Protein 3IWY (pdb70)

Secondary structure (DSSP, 8-state):
--B---HHHHHHHHHTT--SS-B-HHHHHHHHHHHHHHHT-B-SSSTTEEE-TTSHHHHHHS-SEEETT-HHHHHHHHHTT-/--B-B-HHHHHHHHHTT---S-B-HHHHHHHHHHHHHHHT-EETTEEEEEE-TTSHHHHHHT-SEEETT-HHHHHHHHHTTB-

InterPro domains:
  IPR001841 Zinc finger, RING-type [PS50089] (438-479)
  IPR001876 Zinc finger, RanBP2-type [PF00641] (300-327)
  IPR001876 Zinc finger, RanBP2-type [PS01358] (303-322)
  IPR001876 Zinc finger, RanBP2-type [PS50199] (299-328)
  IPR003121 SWIB/MDM2 domain [PF02201] (34-95)
  IPR003121 SWIB/MDM2 domain [PS51925] (26-109)
  IPR013083 Zinc finger, RING/FYVE/PHD-type [G3DSA:3.30.40.10] (427-491)
  IPR016495 p53 negative regulator Mdm2/Mdm4 [PIRSF006748] (1-491)
  IPR028340 E3 ubiquitin-protein ligase Mdm2 [PIRSF500700] (4-491)
  IPR036443 Zinc finger, RanBP2-type superfamily [SSF90209] (290-334)
  IPR036885 SWIB/MDM2 domain superfamily [G3DSA:1.10.245.10] (1-114)
  IPR036885 SWIB/MDM2 domain superfamily [SSF47592] (18-120)
  IPR036885 SWIB/MDM2 domain superfamily [SSF47592] (189-283)
  IPR044080 MDM2, modified RING finger, HC subclass [cd16783] (435-491)

GO terms:
  GO:0005515 protein binding (F, IPI)
  GO:0061630 ubiquitin protein ligase activity (F, IDA)
  GO:0043161 proteasome-mediated ubiquitin-dependent protein catabolic process (P, IDA)
  GO:1901797 negative regulation of signal transduction by p53 class mediator (P, IDA)
  GO:0061630 ubiquitin protein ligase activity (F, TAS)
  GO:0043161 proteasome-mediated ubiquitin-dependent protein catabolic process (P, TAS)
  GO:1901797 negative regulation of signal transduction by p53 class mediator (P, TAS)
  GO:0000209 protein polyubiquitination (P, TAS)
  GO:0006511 ubiquitin-dependent protein catabolic process (P, IGI)
  GO:0051865 protein autoubiquitination (P, IMP)
  GO:0006511 ubiquitin-dependent protein catabolic process (P, IMP)
  GO:0008097 5S rRNA binding (F, IDA)
  GO:0005634 nucleus (C, IDA)
  GO:0005730 nucleolus (C, IDA)
  GO:0005737 cytoplasm (C, IDA)
  GO:0016874 ligase activity (F, IDA)
  GO:0043021 ribonucleoprotein complex binding (F, IDA)
  GO:0016567 protein ubiquitination (P, IDA)
  GO:0006511 ubiquitin-dependent protein catabolic process (P, IDA)
  GO:0006915 apoptotic process (P, IDA)

Radius of gyration: 17.36 Å; Cα contacts (8 Å, |Δi|>4): 204; chains: 2; bounding box: 32×32×47 Å

Nearest PDB structures (foldseek):
  3iwy-assembly1_A  TM=1.012E+00  e=2.277E-16  unclassified
  3tpx-assembly1_A  TM=1.001E+00  e=6.131E-15  Homo sapiens
  6t2e-assembly1_A  TM=1.001E+00  e=7.013E-15  Homo sapiens
  5afg-assembly1_A  TM=9.933E-01  e=8.022E-15  Homo sapiens
  4oq3-assembly4_D  TM=9.834E-01  e=6.131E-15  Homo sapiens

CATH classification: 1.10.245.10

Organism: Homo sapiens (NCBI:txid9606)

Structure (mmCIF, N/CA/C/O backbone):
data_3IWY
#
_entry.id   3IWY
#
_cell.length_a   33.569
_cell.length_b   46.503
_cell.length_c   49.353
_cell.angle_alpha   90.00
_cell.angle_beta   92.35
_cell.angle_gamma   90.00
#
_symmetry.space_group_name_H-M   'P 1 21 1'
#
loop_
_entity.id
_entity.type
_entity.pdbx_description
1 polymer 'D-peptide inhibitor'
2 polymer 'E3 ubiquitin-protein ligase Mdm2'
3 water water
#
loop_
_atom_site.group_PDB
_atom_site.id
_atom_site.type_symbol
_atom_site.label_atom_id
_atom_site.label_alt_id
_atom_site.label_comp_id
_atom_site.label_asym_id
_atom_site.label_entity_id
_atom_site.label_seq_id
_atom_site.pdbx_PDB_ins_code
_atom_site.Cartn_x
_atom_site.Cartn_y
_atom_site.Cartn_z
_atom_site.occupancy
_atom_site.B_iso_or_equiv
_atom_site.auth_seq_id
_atom_site.auth_comp_id
_atom_site.auth_asym_id
_atom_site.auth_atom_id
_atom_site.pdbx_PDB_model_num
ATOM 219 N N . THR C 2 2 ? 4.433 0.474 9.001 1.00 26.51 26 THR A N 1
ATOM 220 C CA . THR C 2 2 ? 3.466 -0.631 9.284 1.00 26.32 26 THR A CA 1
ATOM 221 C C . THR C 2 2 ? 3.094 -0.748 10.790 1.00 25.87 26 THR A C 1
ATOM 222 O O . THR C 2 2 ? 3.915 -1.060 11.650 1.00 26.02 26 THR A O 1
ATOM 226 N N . LEU C 2 3 ? 1.823 -0.518 11.078 1.00 24.30 27 LEU A N 1
ATOM 227 C CA . LEU C 2 3 ? 1.334 -0.600 12.438 1.00 23.18 27 LEU A CA 1
ATOM 228 C C . LEU C 2 3 ? 0.670 -1.939 12.682 1.00 22.34 27 LEU A C 1
ATOM 229 O O . LEU C 2 3 ? 0.006 -2.479 11.807 1.00 22.20 27 LEU A O 1
ATOM 234 N N . VAL C 2 4 ? 0.900 -2.480 13.875 1.00 21.69 28 VAL A N 1
ATOM 235 C CA . VAL C 2 4 ? 0.407 -3.796 14.283 1.00 20.26 28 VAL A CA 1
ATOM 236 C C . VAL C 2 4 ? -0.275 -3.550 15.583 1.00 20.29 28 VAL A C 1
ATOM 237 O O . VAL C 2 4 ? 0.055 -2.619 16.292 1.00 20.88 28 VAL A O 1
ATOM 241 N N . ARG C 2 5 ? -1.173 -4.449 15.924 1.00 20.25 29 ARG A N 1
ATOM 242 C CA . ARG C 2 5 ? -1.984 -4.270 17.075 1.00 20.18 29 ARG A CA 1
ATOM 243 C C . ARG C 2 5 ? -1.836 -5.450 18.024 1.00 19.65 29 ARG A C 1
ATOM 244 O O . ARG C 2 5 ? -2.329 -6.546 17.743 1.00 19.57 29 ARG A O 1
ATOM 252 N N . PRO C 2 6 ? -1.184 -5.211 19.173 1.00 18.53 30 PRO A N 1
ATOM 253 C CA . PRO C 2 6 ? -0.939 -6.351 20.065 1.00 18.67 30 PRO A CA 1
ATOM 254 C C . PRO C 2 6 ? -2.231 -6.881 20.644 1.00 17.25 30 PRO A C 1
ATOM 255 O O . PRO C 2 6 ? -3.134 -6.103 20.856 1.00 18.54 30 PRO A O 1
ATOM 259 N N . LYS C 2 7 ? -2.272 -8.186 20.886 1.00 16.86 31 LYS A N 1
ATOM 260 C CA . LYS C 2 7 ? -3.312 -8.885 21.635 1.00 17.65 31 LYS A CA 1
ATOM 261 C C . LYS C 2 7 ? -3.218 -8.462 23.115 1.00 17.83 31 LYS A C 1
ATOM 262 O O . LYS C 2 7 ? -2.259 -7.829 23.493 1.00 16.31 31 LYS A O 1
ATOM 268 N N . PRO C 2 8 ? -4.270 -8.708 23.930 1.00 19.40 32 PRO A N 1
ATOM 269 C CA . PRO C 2 8 ? -4.229 -8.177 25.306 1.00 19.70 32 PRO A CA 1
ATOM 270 C C . PRO C 2 8 ? -2.966 -8.411 26.085 1.00 19.73 32 PRO A C 1
ATOM 271 O O . PRO C 2 8 ? -2.425 -7.462 26.640 1.00 19.65 32 PRO A O 1
ATOM 275 N N . LEU C 2 9 ? -2.533 -9.665 26.140 1.00 20.82 33 LEU A N 1
ATOM 276 C CA . LEU C 2 9 ? -1.368 -10.074 26.932 1.00 20.63 33 LEU A CA 1
ATOM 277 C C . LEU C 2 9 ? -0.103 -9.313 26.565 1.00 20.27 33 LEU A C 1
ATOM 278 O O . LEU C 2 9 ? 0.605 -8.825 27.449 1.00 19.93 33 LEU A O 1
ATOM 283 N N . LEU C 2 10 ? 0.179 -9.210 25.267 1.00 20.20 34 LEU A N 1
ATOM 284 C CA . LEU C 2 10 ? 1.364 -8.472 24.828 1.00 19.02 34 LEU A CA 1
ATOM 285 C C . LEU C 2 10 ? 1.186 -7.000 25.145 1.00 19.52 34 LEU A C 1
ATOM 286 O O . LEU C 2 10 ? 2.157 -6.321 25.527 1.00 17.65 34 LEU A O 1
ATOM 291 N N . LEU C 2 11 ? -0.055 -6.507 24.997 1.00 18.99 35 LEU A N 1
ATOM 292 C CA . LEU C 2 11 ? -0.318 -5.117 25.249 1.00 18.51 35 LEU A CA 1
ATOM 293 C C . LEU C 2 11 ? -0.018 -4.808 26.694 1.00 18.79 35 LEU A C 1
ATOM 294 O O . LEU C 2 11 ? 0.608 -3.783 26.966 1.00 18.85 35 LEU A O 1
ATOM 299 N N . LYS C 2 12 ? -0.466 -5.668 27.616 1.00 19.39 36 LYS A N 1
ATOM 300 C CA . LYS C 2 12 ? -0.188 -5.467 29.046 1.00 18.73 36 LYS A CA 1
ATOM 301 C C . LYS C 2 12 ? 1.319 -5.355 29.277 1.00 18.96 36 LYS A C 1
ATOM 302 O O . LYS C 2 12 ? 1.808 -4.474 29.996 1.00 19.31 36 LYS A O 1
ATOM 308 N N . LEU C 2 13 ? 2.053 -6.281 28.694 1.00 16.14 37 LEU A N 1
ATOM 309 C CA . LEU C 2 13 ? 3.515 -6.250 28.837 1.00 17.18 37 LEU A CA 1
ATOM 310 C C . LEU C 2 13 ? 4.116 -4.887 28.404 1.00 17.07 37 LEU A C 1
ATOM 311 O O . LEU C 2 13 ? 4.884 -4.254 29.145 1.00 16.84 37 LEU A O 1
ATOM 316 N N . LEU C 2 14 ? 3.777 -4.450 27.194 1.00 17.52 38 LEU A N 1
ATOM 317 C CA . LEU C 2 14 ? 4.345 -3.261 26.615 1.00 17.45 38 LEU A CA 1
ATOM 318 C C . LEU C 2 14 ? 4.065 -2.032 27.443 1.00 19.20 38 LEU A C 1
ATOM 319 O O . LEU C 2 14 ? 4.962 -1.212 27.660 1.00 19.25 38 LEU A O 1
ATOM 324 N N . LYS C 2 15 ? 2.815 -1.897 27.902 1.00 20.73 39 LYS A N 1
ATOM 325 C CA . LYS C 2 15 ? 2.415 -0.779 28.727 1.00 22.75 39 LYS A CA 1
ATOM 326 C C . LYS C 2 15 ? 3.118 -0.767 30.093 1.00 24.20 39 LYS A C 1
ATOM 327 O O . LYS C 2 15 ? 3.437 0.303 30.610 1.00 25.13 39 LYS A O 1
ATOM 333 N N . SER C 2 16 ? 3.355 -1.952 30.664 1.00 24.05 40 SER A N 1
ATOM 334 C CA . SER C 2 16 ? 3.988 -2.056 31.975 1.00 23.87 40 SER A CA 1
ATOM 335 C C . SER C 2 16 ? 5.414 -1.454 31.909 1.00 23.72 40 SER A C 1
ATOM 336 O O . SER C 2 16 ? 5.997 -1.121 32.943 1.00 22.28 40 SER A O 1
ATOM 339 N N . VAL C 2 17 ? 5.925 -1.291 30.685 1.00 23.37 41 VAL A N 1
ATOM 340 C CA . VAL C 2 17 ? 7.155 -0.532 30.414 1.00 25.21 41 VAL A CA 1
ATOM 341 C C . VAL C 2 17 ? 7.009 0.840 29.644 1.00 26.43 41 VAL A C 1
ATOM 342 O O . VAL C 2 17 ? 7.943 1.301 28.968 1.00 25.88 41 VAL A O 1
ATOM 346 N N . GLY C 2 18 ? 5.861 1.505 29.736 1.00 27.96 42 GLY A N 1
ATOM 347 C CA . GLY C 2 18 ? 5.827 2.887 29.248 1.00 29.68 42 GLY A CA 1
ATOM 348 C C . GLY C 2 18 ? 5.091 3.196 27.952 1.00 31.51 42 GLY A C 1
ATOM 349 O O . GLY C 2 18 ? 4.713 4.367 27.736 1.00 32.19 42 GLY A O 1
ATOM 350 N N . ALA C 2 19 ? 4.886 2.198 27.087 1.00 31.52 43 ALA A N 1
ATOM 351 C CA . ALA C 2 19 ? 4.056 2.378 25.874 1.00 32.13 43 ALA A CA 1
ATOM 352 C C . ALA C 2 19 ? 2.630 2.848 26.233 1.00 32.59 43 ALA A C 1
ATOM 353 O O . ALA C 2 19 ? 2.087 2.435 27.242 1.00 32.41 43 A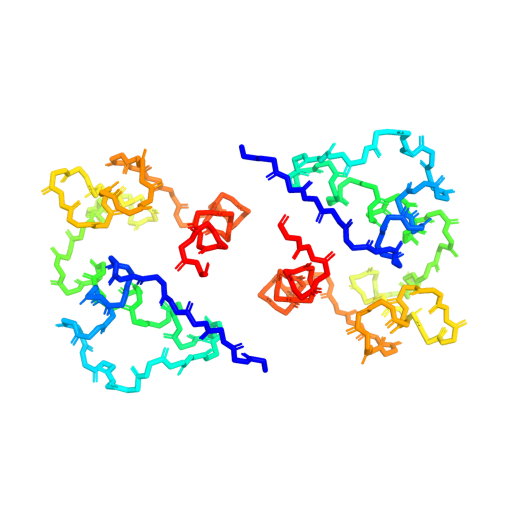LA A O 1
ATOM 355 N N . GLN C 2 20 ? 2.010 3.698 25.424 1.00 34.22 44 GLN A N 1
ATOM 356 C CA . GLN C 2 20 ? 0.615 4.078 25.769 1.00 35.78 44 GLN A CA 1
ATOM 357 C C . GLN C 2 20 ? -0.492 3.824 24.734 1.00 35.33 44 GLN A C 1
ATOM 358 O O . GLN C 2 20 ? -1.618 3.419 25.122 1.00 36.00 44 GLN A O 1
ATOM 364 N N . LYS C 2 21 ? -0.186 4.049 23.453 1.00 33.97 45 LYS A N 1
ATOM 365 C CA . LYS C 2 21 ? -1.086 3.653 22.344 1.00 33.19 45 LYS A CA 1
ATOM 366 C C . LYS C 2 21 ? -1.557 2.184 22.376 1.00 31.94 45 LYS A C 1
ATOM 367 O O . LYS C 2 21 ? -1.138 1.382 23.211 1.00 32.12 45 LYS A O 1
ATOM 373 N N . ASP C 2 22 ? -2.438 1.838 21.446 1.00 30.97 46 ASP A N 1
ATOM 374 C CA . ASP C 2 22 ? -2.822 0.453 21.238 1.00 28.84 46 ASP A CA 1
ATOM 375 C C . ASP C 2 22 ? -2.236 -0.149 19.943 1.00 27.23 46 ASP A C 1
ATOM 376 O O . ASP C 2 22 ? -2.403 -1.341 19.708 1.00 27.50 46 ASP A O 1
ATOM 381 N N . THR C 2 23 ? -1.574 0.655 19.100 1.00 24.56 47 THR A N 1
ATOM 382 C CA . THR C 2 23 ? -0.875 0.140 17.906 1.00 23.37 47 THR A CA 1
ATOM 383 C C . THR C 2 23 ? 0.602 0.591 17.824 1.00 21.53 47 THR A C 1
ATOM 384 O O . THR C 2 23 ? 0.917 1.694 18.244 1.00 20.67 47 THR A O 1
ATOM 388 N N . TYR C 2 24 ? 1.479 -0.250 17.266 1.00 20.64 48 TYR A N 1
ATOM 389 C CA . TYR C 2 24 ? 2.909 0.020 17.236 1.00 18.84 48 TYR A CA 1
ATOM 390 C C . TYR C 2 24 ? 3.574 -0.403 15.933 1.00 18.40 48 TYR A C 1
ATOM 391 O O . TYR C 2 24 ? 3.041 -1.178 15.159 1.00 17.70 48 TYR A O 1
ATOM 400 N N . THR C 2 25 ? 4.754 0.136 15.693 1.00 17.37 49 THR A N 1
ATOM 401 C CA . THR C 2 25 ? 5.620 -0.420 14.677 1.00 17.34 49 THR A CA 1
ATOM 402 C C . THR C 2 25 ? 6.336 -1.647 15.279 1.00 17.36 49 THR A C 1
ATOM 403 O O . THR C 2 25 ? 6.412 -1.817 16.509 1.00 15.48 49 THR A O 1
ATOM 407 N N . MET C 2 26 ? 6.875 -2.500 14.423 1.00 18.56 50 MET A N 1
ATOM 408 C CA . MET C 2 26 ? 7.625 -3.645 14.920 1.00 19.92 50 MET A CA 1
ATOM 409 C C . MET C 2 26 ? 8.865 -3.225 15.711 1.00 17.89 50 MET A C 1
ATOM 410 O O . MET C 2 26 ? 9.307 -3.926 16.655 1.00 16.11 50 MET A O 1
ATOM 415 N N . LYS C 2 27 ? 9.404 -2.056 15.359 1.00 17.23 51 LYS A N 1
ATOM 416 C CA . LYS C 2 27 ? 10.617 -1.566 16.014 1.00 16.00 51 LYS A CA 1
ATOM 417 C C . LYS C 2 27 ? 10.218 -1.221 17.459 1.00 16.45 51 LYS A C 1
ATOM 418 O O . LYS C 2 27 ? 10.992 -1.403 18.403 1.00 15.83 51 LYS A O 1
ATOM 424 N N . GLU C 2 28 ? 8.975 -0.776 17.629 1.00 15.02 52 GLU A N 1
ATOM 425 C CA . GLU C 2 28 ? 8.526 -0.227 18.920 1.00 14.42 52 GLU A CA 1
ATOM 426 C C . GLU C 2 28 ? 8.224 -1.365 19.829 1.00 15.20 52 GLU A C 1
ATOM 427 O O . GLU C 2 28 ? 8.601 -1.325 21.008 1.00 15.47 52 GLU A O 1
ATOM 433 N N . VAL C 2 29 ? 7.576 -2.414 19.274 1.00 15.57 53 VAL A N 1
ATOM 434 C CA . VAL C 2 29 ? 7.314 -3.660 20.003 1.00 15.66 53 VAL A CA 1
ATOM 435 C C . VAL C 2 29 ? 8.655 -4.211 20.500 1.00 15.69 53 VAL A C 1
ATOM 436 O O . VAL C 2 29 ? 8.818 -4.523 21.706 1.00 15.55 53 VAL A O 1
ATOM 440 N N . LEU C 2 30 ? 9.631 -4.306 19.604 1.00 15.09 54 LEU A N 1
ATOM 441 C CA . LEU C 2 30 ? 10.920 -4.885 20.029 1.00 15.77 54 LEU A CA 1
ATOM 442 C C . LEU C 2 30 ? 11.621 -4.112 21.131 1.00 15.28 54 LEU A C 1
ATOM 443 O O . LEU C 2 30 ? 12.180 -4.722 22.063 1.00 16.87 54 LEU A O 1
ATOM 448 N N . PHE C 2 31 ? 11.631 -2.781 21.010 1.00 15.53 55 PHE A N 1
ATOM 449 C CA . PHE C 2 31 ? 12.188 -1.907 22.026 1.00 14.68 55 PHE A CA 1
ATOM 450 C C . PHE C 2 31 ? 11.554 -2.120 23.405 1.00 15.15 55 PHE A C 1
ATOM 451 O O . PHE C 2 31 ? 12.245 -2.303 24.406 1.00 13.46 55 PHE A O 1
ATOM 459 N N . TYR C 2 32 ? 10.231 -2.072 23.455 1.00 15.06 56 TYR A N 1
ATOM 460 C CA . TYR C 2 32 ? 9.585 -2.282 24.718 1.00 16.21 56 TYR A CA 1
ATOM 461 C C . TYR C 2 32 ? 9.806 -3.686 25.241 1.00 16.20 56 TYR A C 1
ATOM 462 O O . TYR C 2 32 ? 10.139 -3.872 26.398 1.00 17.46 56 TYR A O 1
ATOM 471 N N . LEU C 2 33 ? 9.625 -4.686 24.399 1.00 16.93 57 LEU A N 1
ATOM 472 C CA . LEU C 2 33 ? 9.967 -6.059 24.802 1.00 17.01 57 LEU A CA 1
ATOM 473 C C . LEU C 2 33 ? 11.406 -6.175 25.369 1.00 16.20 57 LEU A C 1
ATOM 474 O O . LEU C 2 33 ? 11.667 -6.842 26.385 1.00 15.77 57 LEU A O 1
ATOM 479 N N . GLY C 2 34 ? 12.336 -5.486 24.764 1.00 15.74 58 GLY A N 1
ATOM 480 C CA . GLY C 2 34 ? 13.749 -5.586 25.214 1.00 14.66 58 GLY A CA 1
ATOM 481 C C . GLY C 2 34 ? 13.939 -4.867 26.540 1.00 15.54 58 GLY A C 1
ATOM 482 O O . GLY C 2 34 ? 14.656 -5.339 27.425 1.00 16.17 58 GLY A O 1
ATOM 483 N N . GLN C 2 35 ? 13.204 -3.774 26.704 1.00 16.26 59 GLN A N 1
ATOM 484 C CA . GLN C 2 35 ? 13.179 -3.017 27.964 1.00 16.44 59 GLN A CA 1
ATOM 485 C C . GLN C 2 35 ? 12.589 -3.800 29.134 1.00 15.72 59 GLN A C 1
ATOM 486 O O . GLN C 2 35 ? 13.080 -3.725 30.279 1.00 14.72 59 GLN A O 1
ATOM 492 N N . TYR C 2 36 ? 11.499 -4.509 28.854 1.00 16.72 60 TYR A N 1
ATOM 493 C CA . TYR C 2 36 ? 10.875 -5.414 29.823 1.00 16.41 60 TYR A CA 1
ATOM 494 C C . TYR C 2 36 ? 11.820 -6.469 30.314 1.00 16.70 60 TYR A C 1
ATOM 495 O O . TYR C 2 36 ? 11.928 -6.699 31.534 1.00 17.72 60 TYR A O 1
ATOM 504 N N . ILE C 2 37 ? 12.448 -7.167 29.366 1.00 16.48 61 ILE A N 1
ATOM 505 C CA . ILE C 2 37 ? 13.540 -8.122 29.644 1.00 16.84 61 ILE A CA 1
ATOM 506 C C . ILE C 2 37 ? 14.720 -7.529 30.443 1.00 17.37 61 ILE A C 1
ATOM 507 O O . ILE C 2 37 ? 15.207 -8.158 31.389 1.00 15.87 61 ILE A O 1
ATOM 512 N N . MET C 2 38 ? 15.177 -6.337 30.046 1.00 18.40 62 MET A N 1
ATOM 513 C CA . MET C 2 38 ? 16.304 -5.683 30.719 1.00 20.52 62 MET A CA 1
ATOM 514 C C . MET C 2 38 ? 15.932 -5.217 32.138 1.00 19.66 62 MET A C 1
ATOM 515 O O . MET C 2 38 ? 16.668 -5.468 33.062 1.00 18.70 62 MET A O 1
ATOM 520 N N . THR C 2 39 ? 14.758 -4.620 32.297 1.00 18.80 63 THR A N 1
ATOM 521 C CA . THR C 2 39 ? 14.404 -4.032 33.558 1.00 19.07 63 THR A CA 1
ATOM 522 C C . THR C 2 39 ? 14.197 -5.113 34.574 1.00 18.95 63 THR A C 1
ATOM 523 O O . THR C 2 39 ? 14.713 -5.022 35.665 1.00 18.53 63 THR A O 1
ATOM 527 N N . LYS C 2 40 ? 13.466 -6.161 34.194 1.00 19.38 64 LYS A N 1
ATOM 528 C CA . LYS C 2 40 ? 13.243 -7.304 35.086 1.00 18.58 64 LYS A CA 1
ATOM 529 C C . LYS C 2 40 ? 14.467 -8.248 35.149 1.00 19.03 64 LYS A C 1
ATOM 530 O O . LYS C 2 40 ? 14.579 -9.095 36.046 1.00 17.49 64 LYS A O 1
ATOM 536 N N . ARG C 2 41 ? 15.382 -8.100 34.193 1.00 18.70 65 ARG A N 1
ATOM 537 C CA . ARG C 2 41 ? 16.660 -8.859 34.220 1.00 20.62 65 ARG A CA 1
ATOM 538 C C . ARG C 2 41 ? 16.396 -10.351 34.055 1.00 20.90 65 ARG A C 1
ATOM 539 O O . ARG C 2 41 ? 16.799 -11.176 34.879 1.00 21.58 65 ARG A O 1
ATOM 547 N N . LEU C 2 42 ? 15.669 -10.692 32.990 1.00 20.53 66 LEU A N 1
ATOM 548 C CA . LEU C 2 42 ? 15.205 -12.058 32.785 1.00 20.16 66 LEU A CA 1
ATOM 549 C C . LEU C 2 42 ? 16.290 -12.868 32.104 1.00 19.76 66 LEU A C 1
ATOM 550 O O . LEU C 2 42 ? 16.210 -14.101 32.010 1.00 20.11 66 LEU A O 1
ATOM 555 N N . TYR C 2 43 ? 17.322 -12.171 31.639 1.00 19.38 67 TYR A N 1
ATOM 556 C CA . TYR C 2 43 ? 18.390 -12.831 30.915 1.00 19.15 67 TYR A CA 1
ATOM 557 C C . TYR C 2 43 ? 19.340 -13.514 31.882 1.00 19.55 67 TYR A C 1
ATOM 558 O O . TYR C 2 43 ? 19.389 -13.186 33.082 1.00 18.96 67 TYR A O 1
ATOM 567 N N . ASP C 2 44 ? 20.105 -14.454 31.360 1.00 18.51 68 ASP A N 1
ATOM 568 C CA . ASP C 2 44 ? 21.112 -15.131 32.120 1.00 19.01 68 ASP A CA 1
ATOM 569 C C . ASP C 2 44 ? 22.302 -14.192 32.197 1.00 18.90 68 ASP A C 1
ATOM 570 O O . ASP C 2 44 ? 22.874 -13.820 31.183 1.00 17.79 68 ASP A O 1
ATOM 575 N N . GLU C 2 45 ? 22.673 -13.833 33.420 1.00 19.57 69 GLU A N 1
ATOM 576 C CA . GLU C 2 45 ? 23.875 -13.042 33.681 1.00 21.10 69 GLU A CA 1
ATOM 577 C C . GLU C 2 45 ? 25.134 -13.529 32.965 1.00 20.67 69 GLU A C 1
ATOM 578 O O . GLU C 2 45 ? 25.943 -12.717 32.523 1.00 21.50 69 GLU A O 1
ATOM 584 N N . LYS C 2 46 ? 25.295 -14.847 32.870 1.00 21.06 70 LYS A N 1
ATOM 585 C CA . LYS C 2 46 ? 26.518 -15.454 32.326 1.00 21.21 70 LYS A CA 1
ATOM 586 C C . LYS C 2 46 ? 26.401 -15.781 30.823 1.00 21.08 70 LYS A C 1
ATOM 587 O O . LYS C 2 46 ? 27.407 -15.987 30.162 1.00 20.15 70 LYS A O 1
ATOM 593 N N . GLN C 2 47 ? 25.165 -15.845 30.306 1.00 20.66 71 GLN A N 1
ATOM 594 C CA . GLN C 2 47 ? 24.913 -16.088 28.876 1.00 20.02 71 GLN A CA 1
ATOM 595 C C . GLN C 2 47 ? 23.731 -15.177 28.520 1.00 19.97 71 GLN A C 1
ATOM 596 O O . GLN C 2 47 ? 22.529 -15.570 28.548 1.00 19.17 71 GLN A O 1
ATOM 602 N N . GLN C 2 48 ? 24.094 -13.934 28.245 1.00 18.70 72 GLN A N 1
ATOM 603 C CA . GLN C 2 48 ? 23.137 -12.860 28.248 1.00 19.42 72 GLN A CA 1
ATOM 604 C C . GLN C 2 48 ? 22.149 -12.880 27.097 1.00 18.77 72 GLN A C 1
ATOM 605 O O . GLN C 2 48 ? 21.107 -12.234 27.186 1.00 19.07 72 GLN A O 1
ATOM 611 N N . HIS C 2 49 ? 22.445 -13.623 26.039 1.00 19.67 73 HIS A N 1
ATOM 612 C CA . HIS C 2 49 ? 21.479 -13.766 24.965 1.00 20.75 73 HIS A CA 1
ATOM 613 C C . HIS C 2 49 ? 20.354 -14.743 25.344 1.00 20.48 73 HIS A C 1
ATOM 614 O O . HIS C 2 49 ? 19.332 -14.833 24.651 1.00 21.68 73 HIS A O 1
ATOM 621 N N . ILE C 2 50 ? 20.523 -15.483 26.444 1.00 18.79 74 ILE A N 1
ATOM 622 C CA . ILE C 2 50 ? 19.471 -16.389 26.896 1.00 17.42 74 ILE A CA 1
ATOM 623 C C . ILE C 2 50 ? 18.573 -15.625 27.839 1.00 17.84 74 ILE A C 1
ATOM 624 O O . ILE C 2 50 ? 19.097 -14.972 28.743 1.00 16.01 74 ILE A O 1
ATOM 629 N N . VAL C 2 51 ? 17.256 -15.764 27.627 1.00 16.83 75 VAL A N 1
ATOM 630 C CA . VAL C 2 51 ? 16.214 -15.172 28.474 1.00 18.78 75 VAL A CA 1
ATOM 631 C C . VAL C 2 51 ? 15.525 -16.332 29.191 1.00 17.52 75 VAL A C 1
ATOM 632 O O . VAL C 2 51 ? 15.199 -17.331 28.547 1.00 16.39 75 VAL A O 1
ATOM 636 N N . TYR C 2 52 ? 15.374 -16.217 30.511 1.00 17.29 76 TYR A N 1
ATOM 637 C CA . TYR C 2 52 ? 14.600 -17.177 31.290 1.00 17.51 76 TYR A CA 1
ATOM 638 C C . TYR C 2 52 ? 13.330 -16.490 31.737 1.00 17.85 76 TYR A C 1
ATOM 639 O O . TYR C 2 52 ? 13.335 -15.713 32.688 1.00 17.30 76 TYR A O 1
ATOM 648 N N . CYS C 2 53 ? 12.253 -16.765 31.030 1.00 17.75 77 CYS A N 1
ATOM 649 C CA . CYS C 2 53 ? 10.971 -16.078 31.210 1.00 17.44 77 CYS A CA 1
ATOM 650 C C . CYS C 2 53 ? 9.916 -16.999 31.766 1.00 17.59 77 CYS A C 1
ATOM 651 O O . CYS C 2 53 ? 8.739 -16.732 31.637 1.00 18.28 77 CYS A O 1
ATOM 654 N N . SER C 2 54 ? 10.360 -18.072 32.418 1.00 19.08 78 SER A N 1
ATOM 655 C CA . SER C 2 54 ? 9.499 -18.935 33.243 1.00 18.87 78 SER A CA 1
ATOM 656 C C . SER C 2 54 ? 8.718 -18.158 34.312 1.00 19.12 78 SER A C 1
ATOM 657 O O . SER C 2 54 ? 9.239 -17.238 34.924 1.00 17.70 78 SER A O 1
ATOM 660 N N . ASN C 2 55 ? 7.459 -18.548 34.503 1.00 17.99 79 ASN A N 1
ATOM 661 C CA . ASN C 2 55 ? 6.675 -18.058 35.631 1.00 19.51 79 ASN A CA 1
ATOM 662 C C . ASN C 2 55 ? 6.506 -16.510 35.575 1.00 18.66 79 ASN A C 1
ATOM 663 O O . ASN C 2 55 ? 6.642 -15.785 36.541 1.00 19.05 79 ASN A O 1
ATOM 668 N N . ASP C 2 56 ? 6.164 -16.029 34.395 1.00 19.24 80 ASP A N 1
ATOM 669 C CA . ASP C 2 56 ? 6.206 -14.620 34.117 1.00 18.24 80 ASP A CA 1
ATOM 670 C C . ASP C 2 56 ? 5.311 -14.399 32.938 1.00 17.62 80 ASP A C 1
ATOM 671 O O . ASP C 2 56 ? 5.205 -15.299 32.105 1.00 18.00 80 ASP A O 1
ATOM 676 N N . LEU C 2 57 ? 4.680 -13.219 32.871 1.00 16.49 81 LEU A N 1
ATOM 677 C CA . LEU C 2 57 ? 3.889 -12.796 31.715 1.00 15.91 81 LEU A CA 1
ATOM 678 C C . LEU C 2 57 ? 4.548 -13.071 30.327 1.00 15.50 81 LEU A C 1
ATOM 679 O O . LEU C 2 57 ? 3.875 -13.411 29.350 1.00 13.28 81 LEU A O 1
ATOM 684 N N . LEU C 2 58 ? 5.854 -12.866 30.252 1.00 15.84 82 LEU A N 1
ATOM 685 C CA . LEU C 2 58 ? 6.539 -13.039 28.958 1.00 16.30 82 LEU A CA 1
ATOM 686 C C . LEU C 2 58 ? 6.493 -14.525 28.554 1.00 16.46 82 LEU A C 1
ATOM 687 O O . LEU C 2 58 ? 6.370 -14.869 27.356 1.00 17.75 82 LEU A O 1
ATOM 692 N N . GLY C 2 59 ? 6.627 -15.396 29.546 1.00 16.36 83 GLY A N 1
ATOM 693 C CA . GLY C 2 59 ? 6.468 -16.830 29.327 1.00 17.29 83 GLY A CA 1
ATOM 694 C C . GLY C 2 59 ? 5.053 -17.218 28.927 1.00 17.60 83 GLY A C 1
ATOM 695 O O . GLY C 2 59 ? 4.838 -18.087 28.062 1.00 16.22 83 GLY A O 1
ATOM 696 N N . ASP C 2 60 ? 4.085 -16.573 29.567 1.00 17.95 84 ASP A N 1
ATOM 697 C CA . ASP C 2 60 ? 2.644 -16.835 29.321 1.00 17.53 84 ASP A CA 1
ATOM 698 C C . ASP C 2 60 ? 2.230 -16.506 27.895 1.00 18.14 84 ASP A C 1
ATOM 699 O O . ASP C 2 60 ? 1.523 -17.289 27.261 1.00 19.20 84 ASP A O 1
ATOM 704 N N . LEU C 2 61 ? 2.691 -15.371 27.393 1.00 18.23 85 LEU A N 1
ATOM 705 C CA . LEU C 2 61 ? 2.372 -14.946 26.006 1.00 20.33 85 LEU A CA 1
ATOM 706 C C . LEU C 2 61 ? 3.216 -15.597 24.919 1.00 19.26 85 LEU A C 1
ATOM 707 O O . LEU C 2 61 ? 2.724 -15.862 23.838 1.00 19.61 85 LEU A O 1
ATOM 712 N N . PHE C 2 62 ? 4.505 -15.836 25.195 1.00 19.66 86 PHE A N 1
ATOM 713 C CA . PHE C 2 62 ? 5.371 -16.526 24.246 1.00 18.32 86 PHE A CA 1
ATOM 714 C C . PHE C 2 62 ? 5.145 -18.023 24.232 1.00 18.76 86 PHE A C 1
ATOM 715 O O . PHE C 2 62 ? 5.432 -18.689 23.211 1.00 17.49 86 PHE A O 1
ATOM 723 N N . GLY C 2 63 ? 4.656 -18.561 25.351 1.00 17.33 87 GLY A N 1
ATOM 724 C CA . GLY C 2 63 ? 4.343 -19.971 25.437 1.00 18.76 87 GLY A CA 1
ATOM 725 C C . GLY C 2 63 ? 5.539 -20.874 25.705 1.00 18.71 87 GLY A C 1
ATOM 726 O O . GLY C 2 63 ? 5.435 -22.064 25.514 1.00 19.62 87 GLY A O 1
ATOM 727 N N . VAL C 2 64 ? 6.657 -20.300 26.144 1.00 17.98 88 VAL A N 1
ATOM 728 C CA . VAL C 2 64 ? 7.906 -21.032 26.488 1.00 18.30 88 VAL A CA 1
ATOM 729 C C . VAL C 2 64 ? 8.586 -20.361 27.703 1.00 17.72 88 VAL A C 1
ATOM 730 O O . VAL C 2 64 ? 8.476 -19.145 27.861 1.00 18.14 88 VAL A O 1
ATOM 734 N N . PRO C 2 65 ? 9.348 -21.128 28.517 1.00 17.99 89 PRO A N 1
ATOM 735 C CA . PRO C 2 65 ? 9.938 -20.517 29.681 1.00 18.32 89 PRO A CA 1
ATOM 736 C C . PRO C 2 65 ? 11.394 -20.115 29.479 1.00 17.76 89 PRO A C 1
ATOM 737 O O . PRO C 2 65 ? 12.029 -19.717 30.453 1.00 17.82 89 PRO A O 1
ATOM 741 N N . SER C 2 66 ? 11.886 -20.255 28.236 1.00 16.63 90 SER A N 1
ATOM 742 C CA . SER C 2 66 ? 13.188 -19.782 27.837 1.00 16.33 90 SER A CA 1
ATOM 743 C C . SER C 2 66 ? 13.272 -19.614 26.310 1.00 16.53 90 SER A C 1
ATOM 744 O O . SER C 2 66 ? 12.479 -20.190 25.536 1.00 16.34 90 SER A O 1
ATOM 747 N N . PHE C 2 67 ? 14.235 -18.808 25.862 1.00 17.20 91 PHE A N 1
ATOM 748 C CA . PHE C 2 67 ? 14.536 -18.678 24.405 1.00 15.95 91 PHE A CA 1
ATOM 749 C C . PHE C 2 67 ? 15.799 -17.860 24.339 1.00 16.10 91 PHE A C 1
ATOM 750 O O . PHE C 2 67 ? 16.287 -17.363 25.393 1.00 14.78 91 PHE A O 1
ATOM 758 N N . SER C 2 68 ? 16.327 -17.722 23.123 1.00 14.59 92 SER A N 1
ATOM 759 C CA . SER C 2 68 ? 17.576 -17.041 22.942 1.00 14.09 92 SER A CA 1
ATOM 760 C C . SER C 2 68 ? 17.384 -15.919 21.973 1.00 14.03 92 SER A C 1
ATOM 761 O O . SER C 2 68 ? 16.726 -16.085 20.919 1.00 14.25 92 SER A O 1
ATOM 764 N N . VAL C 2 69 ? 18.021 -14.790 22.268 1.00 14.41 93 VAL A N 1
ATOM 765 C CA . VAL C 2 69 ? 17.816 -13.615 21.436 1.00 15.56 93 VAL A CA 1
ATOM 766 C C . VAL C 2 69 ? 18.419 -13.842 20.020 1.00 15.80 93 VAL A C 1
ATOM 767 O O . VAL C 2 69 ? 18.151 -13.068 19.096 1.00 15.93 93 VAL A O 1
ATOM 771 N N . LYS C 2 70 ? 19.138 -14.945 19.855 1.00 15.83 94 LYS A N 1
ATOM 772 C CA . LYS C 2 70 ? 19.724 -15.279 18.549 1.00 17.26 94 LYS A CA 1
ATOM 773 C C . LYS C 2 70 ? 18.663 -15.938 17.661 1.00 18.14 94 LYS A C 1
ATOM 774 O O . LYS C 2 70 ? 18.862 -16.057 16.469 1.00 19.96 94 LYS A O 1
ATOM 780 N N . GLU C 2 71 ? 17.505 -16.285 18.223 1.00 17.66 95 GLU A N 1
ATOM 781 C CA . GLU C 2 71 ? 16.518 -17.038 17.477 1.00 18.02 95 GLU A CA 1
ATOM 782 C C . GLU C 2 71 ? 15.512 -16.064 16.892 1.00 17.07 95 GLU A C 1
ATOM 783 O O . GLU C 2 71 ? 14.323 -16.011 17.303 1.00 17.57 95 GLU A O 1
ATOM 789 N N . HIS C 2 72 ? 15.939 -15.322 15.891 1.00 15.41 96 HIS A N 1
ATOM 790 C CA . HIS C 2 72 ? 15.083 -14.289 15.321 1.00 15.06 96 HIS A CA 1
ATOM 791 C C . HIS C 2 72 ? 13.752 -14.832 14.817 1.00 14.47 96 HIS A C 1
ATOM 792 O O . HIS C 2 72 ? 12.719 -14.274 15.168 1.00 14.48 96 HIS A O 1
ATOM 799 N N . ARG C 2 73 ? 13.779 -15.929 14.056 1.00 14.66 97 ARG A N 1
ATOM 800 C CA . ARG C 2 73 ? 12.556 -16.552 13.493 1.00 15.94 97 ARG A CA 1
ATOM 801 C C . ARG C 2 73 ? 11.540 -17.022 14.520 1.00 16.48 97 ARG A C 1
ATOM 802 O O . ARG C 2 73 ? 10.341 -16.760 14.383 1.00 14.45 97 ARG A O 1
ATOM 810 N N . LYS C 2 74 ? 12.020 -17.734 15.542 1.00 17.11 98 LYS A N 1
ATOM 811 C CA . LYS C 2 74 ? 11.118 -18.117 16.655 1.00 18.44 98 LYS A CA 1
ATOM 812 C C . LYS C 2 74 ? 10.545 -16.878 17.333 1.00 17.72 98 LYS A C 1
ATOM 813 O O . LYS C 2 74 ? 9.359 -16.781 17.577 1.00 18.10 98 LYS A O 1
ATOM 819 N N . ILE C 2 75 ? 11.383 -15.884 17.582 1.00 18.36 99 ILE A N 1
ATOM 820 C CA . ILE C 2 75 ? 10.910 -14.641 18.222 1.00 17.45 99 ILE A CA 1
ATOM 821 C C . ILE C 2 75 ? 9.849 -13.890 17.385 1.00 17.33 99 ILE A C 1
ATOM 822 O O . ILE C 2 75 ? 8.831 -1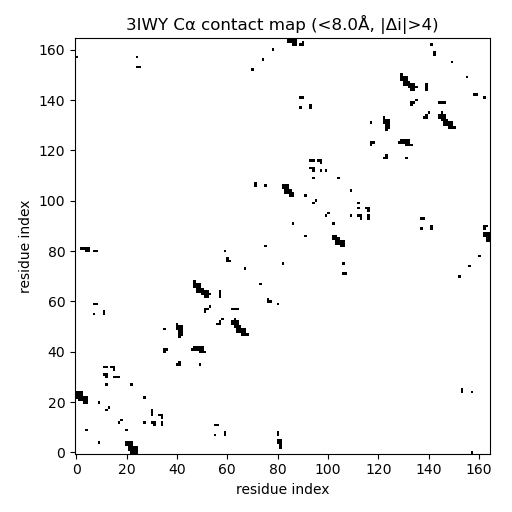3.501 17.939 1.00 17.13 99 ILE A O 1
ATOM 827 N N . TYR C 2 76 ? 10.055 -13.742 16.064 1.00 17.30 100 TYR A N 1
ATOM 828 C CA . TYR C 2 76 ? 9.005 -13.151 15.234 1.00 17.45 100 TYR A CA 1
ATOM 829 C C . TYR C 2 76 ? 7.708 -13.971 15.227 1.00 18.03 100 TYR A C 1
ATOM 830 O O . TYR C 2 76 ? 6.589 -13.419 15.333 1.00 18.60 100 TYR A O 1
ATOM 839 N N . THR C 2 77 ? 7.860 -15.287 15.161 1.00 19.05 101 THR A N 1
ATOM 840 C CA . THR C 2 77 ? 6.722 -16.189 15.090 1.00 20.37 101 THR A CA 1
ATOM 841 C C . THR C 2 77 ? 5.953 -16.073 16.389 1.00 20.41 101 THR A C 1
ATOM 842 O O . THR C 2 77 ? 4.725 -15.958 16.360 1.00 20.15 101 THR A O 1
ATOM 846 N N . MET C 2 78 ? 6.655 -16.047 17.520 1.00 20.26 102 MET A N 1
ATOM 847 C CA . MET C 2 78 ? 5.960 -15.844 18.810 1.00 21.39 102 MET A CA 1
ATOM 848 C C . MET C 2 78 ? 5.285 -14.467 18.892 1.00 21.55 102 MET A C 1
ATOM 849 O O . MET C 2 78 ? 4.246 -14.319 19.540 1.00 21.97 102 MET A O 1
ATOM 854 N N . ILE C 2 79 ? 5.854 -13.471 18.210 1.00 21.12 103 ILE A N 1
ATOM 855 C CA . ILE C 2 79 ? 5.250 -12.150 18.163 1.00 21.04 103 ILE A CA 1
ATOM 856 C C . ILE C 2 79 ? 4.000 -12.078 17.280 1.00 21.11 103 ILE A C 1
ATOM 857 O O . ILE C 2 79 ? 2.965 -11.623 17.741 1.00 19.52 103 ILE A O 1
ATOM 862 N N . TYR C 2 80 ? 4.104 -12.551 16.032 1.00 21.55 104 TYR A N 1
ATOM 863 C CA . TYR C 2 80 ? 2.982 -12.646 15.112 1.00 21.82 104 TYR A CA 1
ATOM 864 C C . TYR C 2 80 ? 1.780 -13.222 15.811 1.00 21.50 104 TYR A C 1
ATOM 865 O O . TYR C 2 80 ? 0.669 -12.799 15.556 1.00 20.96 104 TYR A O 1
ATOM 874 N N . ARG C 2 81 ? 2.014 -14.284 16.579 1.00 21.68 105 ARG A N 1
ATOM 875 C CA . ARG C 2 81 ? 0.955 -15.016 17.277 1.00 22.45 105 ARG A CA 1
ATOM 876 C C . ARG C 2 81 ? 0.264 -14.148 18.333 1.00 21.45 105 ARG A C 1
ATOM 877 O O . ARG C 2 81 ? -0.842 -14.428 18.726 1.00 21.69 105 ARG A O 1
ATOM 885 N N . ASN C 2 82 ? 0.930 -13.085 18.750 1.00 20.58 106 ASN A N 1
ATOM 886 C CA . ASN C 2 82 ? 0.426 -12.116 19.739 1.00 21.17 106 ASN A CA 1
ATOM 887 C C . ASN C 2 82 ? -0.003 -10.749 19.138 1.00 21.53 106 ASN A C 1
ATOM 888 O O . ASN C 2 82 ? -0.152 -9.741 19.836 1.00 20.80 106 ASN A O 1
ATOM 893 N N . LEU C 2 83 ? -0.197 -10.745 17.824 1.00 21.49 107 LEU A N 1
ATOM 894 C CA . LEU C 2 83 ? -0.667 -9.581 17.091 1.00 21.59 107 LEU A CA 1
ATOM 895 C C . LEU C 2 83 ? -2.093 -9.784 16.627 1.00 22.05 107 LEU A C 1
ATOM 896 O O . LEU C 2 83 ? -2.521 -10.917 16.434 1.00 22.63 107 LEU A O 1
ATOM 901 N N . THR D 2 2 ? 4.158 -23.766 14.831 1.00 31.03 26 THR C N 1
ATOM 902 C CA . THR D 2 2 ? 3.123 -22.772 14.415 1.00 31.53 26 THR C CA 1
ATOM 903 C C . THR D 2 2 ? 2.914 -22.750 12.881 1.00 30.94 26 THR C C 1
ATOM 904 O O . THR D 2 2 ? 3.877 -22.718 12.115 1.00 31.86 26 THR C O 1
ATOM 908 N N . LEU D 2 3 ? 1.651 -22.793 12.454 1.00 29.89 27 LEU C N 1
ATOM 909 C CA . LEU D 2 3 ? 1.292 -22.802 11.039 1.00 28.49 27 LEU C CA 1
ATOM 910 C C . LEU D 2 3 ? 0.687 -21.477 10.612 1.00 27.66 27 LEU C C 1
ATOM 911 O O . LEU D 2 3 ? 0.031 -20.788 11.407 1.00 27.52 27 LEU C O 1
ATOM 916 N N . VAL D 2 4 ? 0.961 -21.097 9.369 1.00 25.67 28 VAL C N 1
ATOM 917 C CA . VAL D 2 4 ? 0.593 -19.797 8.859 1.00 24.98 28 VAL C CA 1
ATOM 918 C C . VAL D 2 4 ? -0.050 -20.034 7.517 1.00 24.11 28 VAL C C 1
ATOM 919 O O . VAL D 2 4 ? 0.311 -20.963 6.803 1.00 23.21 28 VAL C O 1
ATOM 923 N N . ARG D 2 5 ? -0.996 -19.159 7.192 1.00 23.25 29 ARG C N 1
ATOM 924 C CA . ARG D 2 5 ? -1.806 -19.277 6.032 1.00 22.14 29 ARG C CA 1
ATOM 925 C C . ARG D 2 5 ? -1.500 -18.040 5.153 1.00 20.96 29 ARG C C 1
ATOM 926 O O . ARG D 2 5 ? -1.899 -16.922 5.457 1.00 18.30 29 ARG C O 1
ATOM 934 N N . PRO D 2 6 ? -0.714 -18.246 4.065 1.00 20.19 30 PRO C N 1
ATOM 935 C CA . PRO D 2 6 ? -0.406 -17.148 3.140 1.00 18.94 30 PRO C CA 1
ATOM 936 C C . PRO D 2 6 ? -1.631 -16.632 2.428 1.00 18.20 30 PRO C C 1
ATOM 937 O O . PRO D 2 6 ? -2.481 -17.438 1.975 1.00 18.93 30 PRO C O 1
ATOM 941 N N . LYS D 2 7 ? -1.645 -15.337 2.204 1.00 18.17 31 LYS C N 1
ATOM 942 C CA . LYS D 2 7 ? -2.644 -14.678 1.404 1.00 19.55 31 LYS C CA 1
ATOM 943 C C . LYS D 2 7 ? -2.347 -14.984 -0.087 1.00 18.89 31 LYS C C 1
ATOM 944 O O . LYS D 2 7 ? -1.318 -15.599 -0.395 1.00 17.88 31 LYS C O 1
ATOM 950 N N . PRO D 2 8 ? -3.267 -14.610 -1.000 1.00 19.11 32 PRO C N 1
ATOM 951 C CA . PRO D 2 8 ? -3.208 -15.092 -2.395 1.00 19.12 32 PRO C CA 1
ATOM 952 C C . PRO D 2 8 ? -1.903 -14.893 -3.140 1.00 18.77 32 PRO C C 1
ATOM 953 O O . PRO D 2 8 ? -1.379 -15.862 -3.642 1.00 18.31 32 PRO C O 1
ATOM 957 N N . LEU D 2 9 ? -1.396 -13.668 -3.167 1.00 20.18 33 LEU C N 1
ATOM 958 C CA . LEU D 2 9 ? -0.162 -13.326 -3.876 1.00 19.80 33 LEU C CA 1
ATOM 959 C C . LEU D 2 9 ? 1.023 -14.094 -3.309 1.00 19.70 33 LEU C C 1
ATOM 960 O O . LEU D 2 9 ? 1.895 -14.554 -4.066 1.00 18.96 33 LEU C O 1
ATOM 965 N N . LEU D 2 10 ? 1.067 -14.231 -1.974 1.00 19.17 34 LEU C N 1
ATOM 966 C CA . LEU D 2 10 ? 2.126 -15.016 -1.338 1.00 18.75 34 LEU C CA 1
ATOM 967 C C . LEU D 2 10 ? 1.998 -16.476 -1.708 1.00 19.23 34 LEU C C 1
ATOM 968 O O . LEU D 2 10 ? 2.990 -17.116 -2.098 1.00 14.75 34 LEU C O 1
ATOM 973 N N . LEU D 2 11 ? 0.766 -17.002 -1.594 1.00 18.20 35 LEU C N 1
ATOM 974 C CA . LEU D 2 11 ? 0.476 -18.321 -2.038 1.00 19.46 35 LEU C CA 1
ATOM 975 C C . LEU D 2 11 ? 0.839 -18.476 -3.517 1.00 19.98 35 LEU C C 1
ATOM 976 O O . LEU D 2 11 ? 1.317 -19.536 -3.908 1.00 20.62 35 LEU C O 1
ATOM 981 N N . LYS D 2 12 ? 0.597 -17.469 -4.343 1.00 19.39 36 LYS C N 1
ATOM 982 C CA . LYS D 2 12 ? 0.997 -17.625 -5.753 1.00 20.74 36 LYS C CA 1
ATOM 983 C C . LYS D 2 12 ? 2.534 -17.810 -5.885 1.00 20.17 36 LYS C C 1
ATOM 984 O O . LYS D 2 12 ? 3.032 -18.638 -6.690 1.00 19.82 36 LYS C O 1
ATOM 990 N N . LEU D 2 13 ? 3.286 -17.048 -5.109 1.00 18.88 37 LEU C N 1
ATOM 991 C CA . LEU D 2 13 ? 4.753 -17.129 -5.241 1.00 18.89 37 LEU C CA 1
ATOM 992 C C . LEU D 2 13 ? 5.277 -18.503 -4.788 1.00 19.73 37 LEU C C 1
ATOM 993 O O . LEU D 2 13 ? 6.155 -19.135 -5.456 1.00 17.98 37 LEU C O 1
ATOM 998 N N . LEU D 2 14 ? 4.716 -18.979 -3.658 1.00 19.82 38 LEU C N 1
ATOM 999 C CA . LEU D 2 14 ? 5.152 -20.221 -3.055 1.00 20.66 38 LEU C CA 1
ATOM 1000 C C . LEU D 2 14 ? 4.897 -21.378 -4.011 1.00 21.02 38 LEU C C 1
ATOM 1001 O O . LEU D 2 14 ? 5.764 -22.225 -4.170 1.00 22.58 38 LEU C O 1
ATOM 1006 N N . LYS D 2 15 ? 3.712 -21.415 -4.622 1.00 21.82 39 LYS C N 1
ATOM 1007 C CA . LYS D 2 15 ? 3.352 -22.441 -5.630 1.00 22.08 39 LYS C CA 1
ATOM 1008 C C . LYS D 2 15 ? 4.196 -22.365 -6.927 1.00 22.14 39 LYS C C 1
ATOM 1009 O O . LYS D 2 15 ? 4.425 -23.384 -7.608 1.00 23.60 39 LYS C O 1
ATOM 1015 N N . SER D 2 16 ? 4.654 -21.181 -7.286 1.00 21.08 40 SER C N 1
ATOM 1016 C CA . SER D 2 16 ? 5.509 -21.078 -8.456 1.00 20.82 40 SER C CA 1
ATOM 1017 C C . SER D 2 16 ? 6.882 -21.755 -8.236 1.00 22.30 40 SER C C 1
ATOM 1018 O O . SER D 2 16 ? 7.601 -22.039 -9.209 1.00 21.13 40 SER C O 1
ATOM 1021 N N . VAL D 2 17 ? 7.220 -22.045 -6.971 1.00 22.50 41 VAL C N 1
ATOM 1022 C CA . VAL D 2 17 ? 8.425 -22.825 -6.660 1.00 24.59 41 VAL C CA 1
ATOM 1023 C C . VAL D 2 17 ? 8.042 -24.163 -6.048 1.00 25.12 41 VAL C C 1
ATOM 1024 O O . VAL D 2 17 ? 8.802 -24.796 -5.308 1.00 23.60 41 VAL C O 1
ATOM 1028 N N . GLY D 2 18 ? 6.819 -24.574 -6.370 1.00 26.47 42 GLY C N 1
ATOM 1029 C CA . GLY D 2 18 ? 6.391 -25.958 -6.223 1.00 26.97 42 GLY C CA 1
ATOM 1030 C C . GLY D 2 18 ? 5.749 -26.360 -4.920 1.00 27.19 42 GLY C C 1
ATOM 1031 O O . GLY D 2 18 ? 5.516 -27.538 -4.716 1.00 27.78 42 GLY C O 1
ATOM 1032 N N . ALA D 2 19 ? 5.471 -25.410 -4.034 1.00 27.91 43 ALA C N 1
ATOM 1033 C CA . ALA D 2 19 ? 4.756 -25.716 -2.791 1.00 28.04 43 ALA C CA 1
ATOM 1034 C C . ALA D 2 19 ? 3.304 -25.988 -3.122 1.00 28.27 43 ALA C C 1
ATOM 1035 O O . ALA D 2 19 ? 2.721 -25.297 -3.939 1.00 27.95 43 ALA C O 1
ATOM 1037 N N . GLN D 2 20 ? 2.714 -27.000 -2.498 1.00 30.21 44 GLN C N 1
ATOM 1038 C CA . GLN D 2 20 ? 1.415 -27.537 -2.989 1.00 31.26 44 GLN C CA 1
ATOM 1039 C C . GLN D 2 20 ? 0.359 -27.456 -1.903 1.00 31.54 44 GLN C C 1
ATOM 1040 O O . GLN D 2 20 ? -0.848 -27.488 -2.198 1.00 31.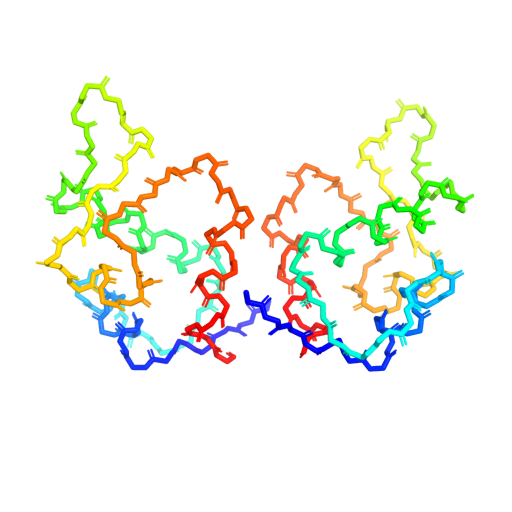20 44 GLN C O 1
ATOM 1046 N N . LYS D 2 21 ? 0.838 -27.412 -0.656 1.00 30.94 45 LYS C N 1
ATOM 1047 C CA . LYS D 2 21 ? 0.034 -27.091 0.504 1.00 31.01 45 LYS C CA 1
ATOM 1048 C C . LYS D 2 21 ? -0.377 -25.595 0.546 1.00 31.18 45 LYS C C 1
ATOM 1049 O O . LYS D 2 21 ? 0.158 -24.727 -0.167 1.00 32.05 45 LYS C O 1
ATOM 1055 N N . ASP D 2 22 ? -1.357 -25.285 1.367 1.00 30.88 46 ASP C N 1
ATOM 1056 C CA . ASP D 2 22 ? -1.764 -23.916 1.518 1.00 29.94 46 ASP C CA 1
ATOM 1057 C C . ASP D 2 22 ? -1.453 -23.429 2.931 1.00 28.21 46 ASP C C 1
ATOM 1058 O O . ASP D 2 22 ? -1.619 -22.255 3.247 1.00 28.23 46 ASP C O 1
ATOM 1063 N N . THR D 2 23 ? -0.989 -24.322 3.793 1.00 26.26 47 THR C N 1
ATOM 1064 C CA . THR D 2 23 ? -0.569 -23.913 5.115 1.00 23.43 47 THR C CA 1
ATOM 1065 C C . THR D 2 23 ? 0.946 -24.294 5.316 1.00 22.14 47 THR C C 1
ATOM 1066 O O . THR D 2 23 ? 1.386 -25.357 4.821 1.00 21.43 47 THR C O 1
ATOM 1070 N N . TYR D 2 24 ? 1.726 -23.432 5.982 1.00 20.34 48 TYR C N 1
ATOM 1071 C CA . TYR D 2 24 ? 3.193 -23.632 6.169 1.00 19.79 48 TYR C CA 1
ATOM 1072 C C . TYR D 2 24 ? 3.752 -23.230 7.511 1.00 19.90 48 TYR C C 1
ATOM 1073 O O . TYR D 2 24 ? 3.131 -22.481 8.262 1.00 20.33 48 TYR C O 1
ATOM 1082 N N . THR D 2 25 ? 4.944 -23.749 7.826 1.00 19.98 49 THR C N 1
ATOM 1083 C CA . THR D 2 25 ? 5.777 -23.189 8.887 1.00 19.44 49 THR C CA 1
ATOM 1084 C C . THR D 2 25 ? 6.545 -21.962 8.362 1.00 20.45 49 THR C C 1
ATOM 1085 O O . THR D 2 25 ? 6.803 -21.797 7.120 1.00 18.91 49 THR C O 1
ATOM 1089 N N . MET D 2 26 ? 6.990 -21.119 9.290 1.00 20.51 50 MET C N 1
ATOM 1090 C CA . MET D 2 26 ? 7.806 -19.966 8.884 1.00 21.18 50 MET C CA 1
ATOM 1091 C C . MET D 2 26 ? 9.107 -20.357 8.187 1.00 20.11 50 MET C C 1
ATOM 1092 O O . MET D 2 26 ? 9.619 -19.604 7.310 1.00 18.33 50 MET C O 1
ATOM 1097 N N . LYS D 2 27 ? 9.657 -21.504 8.595 1.00 18.92 51 LYS C N 1
ATOM 1098 C CA . LYS D 2 27 ? 10.944 -21.989 8.017 1.00 19.53 51 LYS C CA 1
ATOM 1099 C C . LYS D 2 27 ? 10.716 -22.380 6.539 1.00 18.47 51 LYS C C 1
ATOM 1100 O O . LYS D 2 27 ? 11.591 -22.201 5.679 1.00 19.36 51 LYS C O 1
ATOM 1106 N N . GLU D 2 28 ? 9.508 -22.874 6.270 1.00 18.45 52 GLU C N 1
ATOM 1107 C CA . GLU D 2 28 ? 9.083 -23.350 4.944 1.00 17.78 52 GLU C CA 1
ATOM 1108 C C . GLU D 2 28 ? 8.833 -22.195 3.998 1.00 19.38 52 GLU C C 1
ATOM 1109 O O . GLU D 2 28 ? 9.334 -22.218 2.839 1.00 17.78 52 GLU C O 1
ATOM 1115 N N . VAL D 2 29 ? 8.038 -21.212 4.468 1.00 18.71 53 VAL C N 1
ATOM 1116 C CA . VAL D 2 29 ? 7.891 -19.915 3.790 1.00 18.32 53 VAL C CA 1
ATOM 1117 C C . VAL D 2 29 ? 9.285 -19.359 3.460 1.00 19.18 53 VAL C C 1
ATOM 1118 O O . VAL D 2 29 ? 9.579 -19.033 2.290 1.00 19.65 53 VAL C O 1
ATOM 1122 N N . LEU D 2 30 ? 10.158 -19.254 4.457 1.00 17.27 54 LEU C N 1
ATOM 1123 C CA . LEU D 2 30 ? 11.512 -18.716 4.181 1.00 18.21 54 LEU C CA 1
ATOM 1124 C C . LEU D 2 30 ? 12.263 -19.505 3.136 1.00 17.30 54 LEU C C 1
ATOM 1125 O O . LEU D 2 30 ? 12.787 -18.909 2.204 1.00 19.49 54 LEU C O 1
ATOM 1130 N N . PHE D 2 31 ? 12.267 -20.836 3.281 1.00 19.11 55 PHE C N 1
ATOM 1131 C CA . PHE D 2 31 ? 12.808 -21.754 2.279 1.00 17.97 55 PHE C CA 1
ATOM 1132 C C . PHE D 2 31 ? 12.309 -21.475 0.859 1.00 18.40 55 PHE C C 1
ATOM 1133 O O . PHE D 2 31 ? 13.116 -21.366 -0.080 1.00 17.62 55 PHE C O 1
ATOM 1141 N N . TYR D 2 32 ? 10.983 -21.434 0.690 1.00 17.72 56 TYR C N 1
ATOM 1142 C CA . TYR D 2 32 ? 10.424 -21.245 -0.634 1.00 18.09 56 TYR C CA 1
ATOM 1143 C C . TYR D 2 32 ? 10.693 -19.873 -1.214 1.00 17.99 56 TYR C C 1
ATOM 1144 O O . TYR D 2 32 ? 11.031 -19.725 -2.414 1.00 18.84 56 TYR C O 1
ATOM 1153 N N . LEU D 2 33 ? 10.505 -18.848 -0.392 1.00 17.88 57 LEU C N 1
ATOM 1154 C CA . LEU D 2 33 ? 10.886 -17.465 -0.744 1.00 18.05 57 LEU C CA 1
ATOM 1155 C C . LEU D 2 33 ? 12.385 -17.360 -1.212 1.00 18.21 57 LEU C C 1
ATOM 1156 O O . LEU D 2 33 ? 12.719 -16.735 -2.248 1.00 15.41 57 LEU C O 1
ATOM 1161 N N . GLY D 2 34 ? 13.270 -17.987 -0.441 1.00 18.00 58 GLY C N 1
ATOM 1162 C CA . GLY D 2 34 ? 14.694 -18.076 -0.800 1.00 18.65 58 GLY C CA 1
ATOM 1163 C C . GLY D 2 34 ? 14.887 -18.754 -2.153 1.00 19.94 58 GLY C C 1
ATOM 1164 O O . GLY D 2 34 ? 15.686 -18.262 -2.988 1.00 20.39 58 GLY C O 1
ATOM 1165 N N . GLN D 2 35 ? 14.102 -19.822 -2.378 1.00 19.87 59 GLN C N 1
ATOM 1166 C CA . GLN D 2 35 ? 14.093 -20.610 -3.605 1.00 20.91 59 GLN C CA 1
ATOM 1167 C C . GLN D 2 35 ? 13.690 -19.777 -4.820 1.00 20.66 59 GLN C C 1
ATOM 1168 O O . GLN D 2 35 ? 14.370 -19.830 -5.865 1.00 19.10 59 GLN C O 1
ATOM 1174 N N . TYR D 2 36 ? 12.594 -19.018 -4.674 1.00 19.36 60 TYR C N 1
ATOM 1175 C CA . TYR D 2 36 ? 12.164 -18.021 -5.684 1.00 19.06 60 TYR C CA 1
ATOM 1176 C C . TYR D 2 36 ? 13.245 -17.010 -6.047 1.00 18.26 60 TYR C C 1
ATOM 1177 O O . TYR D 2 36 ? 13.550 -16.763 -7.249 1.0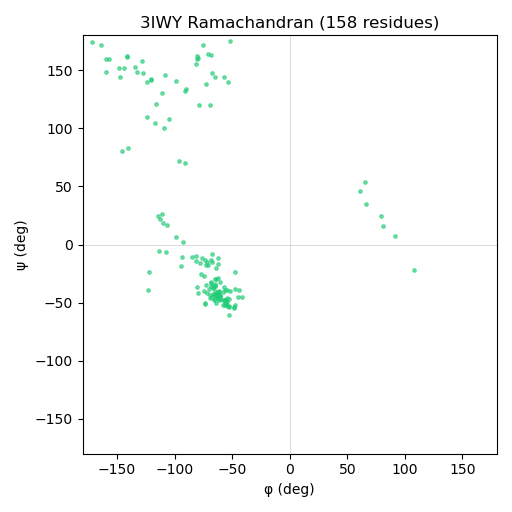0 18.34 60 TYR C O 1
ATOM 1186 N N . ILE D 2 37 ? 13.848 -16.437 -5.010 1.00 17.97 61 ILE C N 1
ATOM 1187 C CA . ILE D 2 37 ? 14.886 -15.418 -5.190 1.00 17.80 61 ILE C CA 1
ATOM 1188 C C . ILE D 2 37 ? 16.104 -15.968 -5.897 1.00 18.73 61 ILE C C 1
ATOM 1189 O O . ILE D 2 37 ? 16.645 -15.302 -6.829 1.00 17.72 61 ILE C O 1
ATOM 1194 N N . MET D 2 38 ? 16.499 -17.184 -5.504 1.00 18.55 62 MET C N 1
ATOM 1195 C CA . MET D 2 38 ? 17.712 -17.809 -6.045 1.00 21.33 62 MET C CA 1
ATOM 1196 C C . MET D 2 38 ? 17.416 -18.278 -7.472 1.00 20.44 62 MET C C 1
ATOM 1197 O O . MET D 2 38 ? 18.196 -18.041 -8.404 1.00 20.87 62 MET C O 1
ATOM 1202 N N . THR D 2 39 ? 16.219 -18.820 -7.637 1.00 19.81 63 THR C N 1
ATOM 1203 C CA . THR D 2 39 ? 15.749 -19.361 -8.893 1.00 19.56 63 THR C CA 1
ATOM 1204 C C . THR D 2 39 ? 15.665 -18.321 -9.994 1.00 19.02 63 THR C C 1
ATOM 1205 O O . THR D 2 39 ? 16.155 -18.559 -11.119 1.00 20.18 63 THR C O 1
ATOM 1209 N N . LYS D 2 40 ? 15.094 -17.170 -9.679 1.00 18.51 64 LYS C N 1
ATOM 1210 C CA . LYS D 2 40 ? 15.038 -16.076 -10.623 1.00 19.07 64 LYS C CA 1
ATOM 1211 C C . LYS D 2 40 ? 16.333 -15.242 -10.696 1.00 19.93 64 LYS C C 1
ATOM 1212 O O . LYS D 2 40 ? 16.517 -14.427 -11.624 1.00 20.45 64 LYS C O 1
ATOM 1218 N N . ARG D 2 41 ? 17.210 -15.411 -9.721 1.00 19.92 65 ARG C N 1
ATOM 1219 C CA . ARG D 2 41 ? 18.487 -14.657 -9.658 1.00 22.11 65 ARG C CA 1
ATOM 1220 C C . ARG D 2 41 ? 18.233 -13.167 -9.429 1.00 22.39 65 ARG C C 1
ATOM 1221 O O . ARG D 2 41 ? 18.997 -12.305 -9.917 1.00 21.83 65 ARG C O 1
ATOM 1229 N N . LEU D 2 42 ? 17.175 -12.867 -8.643 1.00 21.32 66 LEU C N 1
ATOM 1230 C 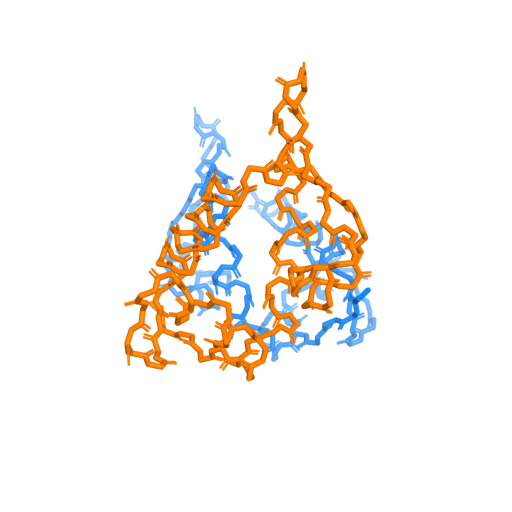CA . LEU D 2 42 ? 16.798 -11.487 -8.311 1.00 20.93 66 LEU C CA 1
ATOM 1231 C C . LEU D 2 42 ? 17.871 -10.713 -7.523 1.00 20.70 66 LEU C C 1
ATOM 1232 O O . LEU D 2 42 ? 17.800 -9.500 -7.376 1.00 21.45 66 LEU C O 1
ATOM 1237 N N . TYR D 2 43 ? 18.872 -11.412 -7.031 1.00 20.21 67 TYR C N 1
ATOM 1238 C CA . TYR D 2 43 ? 19.864 -10.767 -6.187 1.00 20.90 67 TYR C CA 1
ATOM 1239 C C . TYR D 2 43 ? 20.896 -10.049 -7.027 1.00 21.06 67 TYR C C 1
ATOM 1240 O O . TYR D 2 43 ? 21.110 -10.411 -8.183 1.00 21.38 67 TYR C O 1
ATOM 1249 N N . ASP D 2 44 ? 21.524 -9.040 -6.435 1.00 20.70 68 ASP C N 1
ATOM 1250 C CA . ASP D 2 44 ? 22.653 -8.343 -7.042 1.00 20.92 68 ASP C CA 1
ATOM 1251 C C . ASP D 2 44 ? 23.858 -9.302 -7.057 1.00 21.43 68 ASP C C 1
ATOM 1252 O O . ASP D 2 44 ? 24.296 -9.781 -6.007 1.00 19.93 68 ASP C O 1
ATOM 1257 N N . GLU D 2 45 ? 24.369 -9.593 -8.256 1.00 21.44 69 GLU C N 1
ATOM 1258 C CA . GLU D 2 45 ? 25.490 -10.511 -8.412 1.00 23.40 69 GLU C CA 1
ATOM 1259 C C . GLU D 2 45 ? 26.722 -10.116 -7.565 1.00 23.39 69 GLU C C 1
ATOM 1260 O O . GLU D 2 45 ? 27.390 -10.988 -7.000 1.00 23.62 69 GLU C O 1
ATOM 1266 N N . LYS D 2 46 ? 27.010 -8.815 -7.470 1.00 23.24 70 LYS C N 1
ATOM 1267 C CA . LYS D 2 46 ? 28.224 -8.343 -6.790 1.00 23.34 70 LYS C CA 1
ATOM 1268 C C . LYS D 2 46 ? 28.020 -7.986 -5.293 1.00 22.92 70 LYS C C 1
ATOM 1269 O O . LYS D 2 46 ? 28.983 -7.746 -4.575 1.00 22.41 70 LYS C O 1
ATOM 1275 N N . GLN D 2 47 ? 26.767 -7.937 -4.851 1.00 21.37 71 GLN C N 1
ATOM 1276 C CA 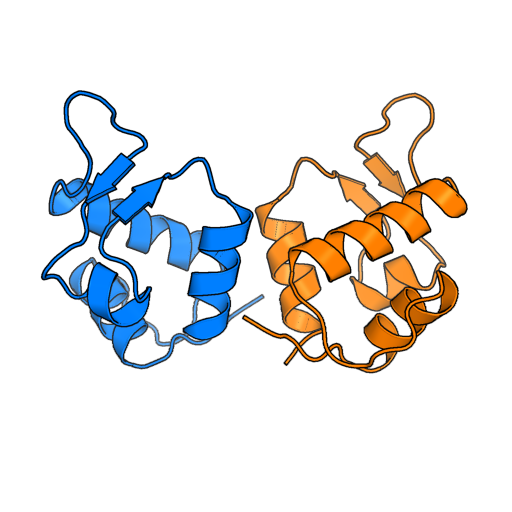. GLN D 2 47 ? 26.395 -7.662 -3.448 1.00 21.92 71 GLN C CA 1
ATOM 1277 C C . GLN D 2 47 ? 25.130 -8.493 -3.137 1.00 21.33 71 GLN C C 1
ATOM 1278 O O . GLN D 2 47 ? 23.975 -7.992 -3.141 1.00 20.61 71 GLN C O 1
ATOM 1284 N N . GLN D 2 48 ? 25.363 -9.756 -2.859 1.00 19.69 72 GLN C N 1
ATOM 1285 C CA . GLN D 2 48 ? 24.318 -10.735 -2.972 1.00 19.50 72 GLN C CA 1
ATOM 1286 C C . GLN D 2 48 ? 23.242 -10.700 -1.892 1.00 19.14 72 GLN C C 1
ATOM 1287 O O . GLN D 2 48 ? 22.183 -11.350 -2.046 1.00 18.94 72 GLN C O 1
ATOM 1293 N N . HIS D 2 49 ? 23.494 -9.976 -0.811 1.00 18.83 73 HIS C N 1
ATOM 1294 C CA . HIS D 2 49 ? 22.418 -9.801 0.171 1.00 20.00 73 HIS C CA 1
ATOM 1295 C C . HIS D 2 49 ? 21.304 -8.855 -0.348 1.00 19.23 73 HIS C C 1
ATOM 1296 O O . HIS D 2 49 ? 20.186 -8.796 0.203 1.00 18.82 73 HIS C O 1
ATOM 1303 N N . ILE D 2 50 ? 21.601 -8.112 -1.417 1.00 18.57 74 ILE C N 1
ATOM 1304 C CA . ILE D 2 50 ? 20.658 -7.140 -1.956 1.00 18.99 74 ILE C CA 1
ATOM 1305 C C . ILE D 2 50 ? 19.815 -7.837 -2.996 1.00 19.78 74 ILE C C 1
ATOM 1306 O O . ILE D 2 50 ? 20.369 -8.516 -3.876 1.00 19.80 74 ILE C O 1
ATOM 1311 N N . VAL D 2 51 ? 18.496 -7.639 -2.895 1.00 18.52 75 VAL C N 1
ATOM 1312 C CA . VAL D 2 51 ? 17.508 -8.287 -3.758 1.00 19.15 75 VAL C CA 1
ATOM 1313 C C . VAL D 2 51 ? 16.787 -7.171 -4.571 1.00 18.99 75 VAL C C 1
ATOM 1314 O O . VAL D 2 51 ? 16.235 -6.246 -4.000 1.00 19.06 75 VAL C O 1
ATOM 1318 N N . TYR D 2 52 ? 16.856 -7.234 -5.903 1.00 18.78 76 TYR C N 1
ATOM 1319 C CA . TYR D 2 52 ? 16.176 -6.240 -6.725 1.00 18.53 76 TYR C CA 1
ATOM 1320 C C . TYR D 2 52 ? 14.945 -6.893 -7.306 1.00 18.57 76 TYR C C 1
ATOM 1321 O O . TYR D 2 52 ? 15.022 -7.748 -8.180 1.00 20.01 76 TYR C O 1
ATOM 1330 N N . CYS D 2 53 ? 13.796 -6.514 -6.810 1.00 20.00 77 CYS C N 1
ATOM 1331 C CA . CYS D 2 53 ? 12.576 -7.216 -7.136 1.00 18.49 77 CYS C CA 1
ATOM 1332 C C . CYS D 2 53 ? 11.565 -6.292 -7.792 1.00 19.39 77 CYS C C 1
ATOM 1333 O O . CYS D 2 53 ? 10.358 -6.499 -7.686 1.00 19.03 77 CYS C O 1
ATOM 1336 N N A SER D 2 54 ?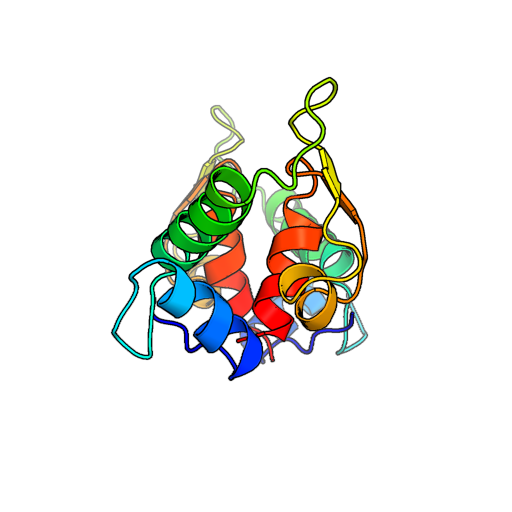 12.062 -5.281 -8.499 0.50 19.58 78 SER C N 1
ATOM 1337 N N B SER D 2 54 ? 12.053 -5.277 -8.503 0.50 19.85 78 SER C N 1
ATOM 1338 C CA A SER D 2 54 ? 11.200 -4.361 -9.215 0.50 19.61 78 SER C CA 1
ATOM 1339 C CA B SER D 2 54 ? 11.175 -4.331 -9.184 0.50 20.13 78 SER C CA 1
ATOM 1340 C C A SER D 2 54 ? 10.446 -5.177 -10.255 0.50 20.18 78 SER C C 1
ATOM 1341 C C B SER D 2 54 ? 10.505 -5.071 -10.328 0.50 20.73 78 SER C C 1
ATOM 1342 O O A SER D 2 54 ? 10.934 -6.221 -10.716 0.50 19.56 78 SER C O 1
ATOM 1343 O O B SER D 2 54 ? 11.124 -5.955 -10.947 0.50 20.65 78 SER C O 1
ATOM 1348 N N . ASN D 2 55 ? 9.247 -4.725 -10.607 1.00 20.24 79 ASN C N 1
ATOM 1349 C CA . ASN D 2 55 ? 8.554 -5.267 -11.769 1.00 20.26 79 ASN C CA 1
ATOM 1350 C C . ASN D 2 55 ? 8.490 -6.814 -11.744 1.00 20.09 79 ASN C C 1
ATOM 1351 O O . ASN D 2 55 ? 8.659 -7.480 -12.772 1.00 19.01 79 ASN C O 1
ATOM 1356 N N . ASP D 2 56 ? 8.214 -7.381 -10.559 1.00 19.62 80 ASP C N 1
ATOM 1357 C CA . ASP D 2 56 ? 8.231 -8.814 -10.378 1.00 20.08 80 ASP C CA 1
ATOM 1358 C C . ASP D 2 56 ? 7.183 -9.088 -9.315 1.00 20.33 80 ASP C C 1
ATOM 1359 O O . ASP D 2 56 ? 6.907 -8.190 -8.493 1.00 21.66 80 ASP C O 1
ATOM 1364 N N . LEU D 2 57 ? 6.585 -10.285 -9.371 1.00 20.04 81 LEU C N 1
ATOM 1365 C CA . LEU D 2 57 ? 5.654 -10.785 -8.351 1.00 20.35 81 LEU C CA 1
ATOM 1366 C C . LEU D 2 57 ? 6.141 -10.457 -6.917 1.00 20.26 81 LEU C C 1
ATOM 1367 O O . LEU D 2 57 ? 5.380 -10.047 -6.040 1.00 21.56 81 LEU C O 1
ATOM 1372 N N . LEU D 2 58 ? 7.417 -10.688 -6.671 1.00 19.80 82 LEU C N 1
ATOM 1373 C CA . LEU D 2 58 ? 7.965 -10.497 -5.335 1.00 18.89 82 LEU C CA 1
ATOM 1374 C C . LEU D 2 58 ? 7.912 -9.005 -4.905 1.00 18.57 82 LEU C C 1
ATOM 1375 O O . LEU D 2 58 ? 7.613 -8.653 -3.720 1.00 18.56 82 LEU C O 1
ATOM 1380 N N . GLY D 2 59 ? 8.120 -8.124 -5.870 1.00 18.75 83 GLY C N 1
ATOM 1381 C CA . GLY D 2 59 ? 8.013 -6.698 -5.596 1.00 19.13 83 GLY C CA 1
ATOM 1382 C C . GLY D 2 59 ? 6.573 -6.257 -5.306 1.00 20.15 83 GLY C C 1
ATOM 1383 O O . GLY D 2 59 ? 6.323 -5.370 -4.460 1.00 17.64 83 GLY C O 1
ATOM 1384 N N . ASP D 2 60 ? 5.650 -6.902 -6.008 1.00 20.71 84 ASP C N 1
ATOM 1385 C CA . ASP D 2 60 ? 4.190 -6.685 -5.844 1.00 22.06 84 ASP C CA 1
ATOM 1386 C C . ASP D 2 60 ? 3.784 -7.119 -4.431 1.00 22.75 84 ASP C C 1
ATOM 1387 O O . ASP D 2 60 ? 3.188 -6.361 -3.680 1.00 24.02 84 ASP C O 1
ATOM 1392 N N . LEU D 2 61 ? 4.184 -8.324 -4.053 1.00 22.53 85 LEU C N 1
ATOM 1393 C CA . LEU D 2 61 ? 3.938 -8.903 -2.730 1.00 23.27 85 LEU C CA 1
ATOM 1394 C C . LEU D 2 61 ? 4.401 -7.980 -1.589 1.00 22.30 85 LEU C C 1
ATOM 1395 O O . LEU D 2 61 ? 3.646 -7.565 -0.730 1.00 20.84 85 LEU C O 1
ATOM 1400 N N . PHE D 2 62 ? 5.692 -7.697 -1.596 1.00 22.34 86 PHE C N 1
ATOM 1401 C CA . PHE D 2 62 ? 6.337 -6.918 -0.564 1.00 20.84 86 PHE C CA 1
ATOM 1402 C C . PHE D 2 62 ? 6.060 -5.427 -0.619 1.00 20.43 86 PHE C C 1
ATOM 1403 O O . PHE D 2 62 ? 6.171 -4.778 0.421 1.00 21.26 86 PHE C O 1
ATOM 1411 N N . GLY D 2 63 ? 5.770 -4.880 -1.811 1.00 18.36 87 GLY C N 1
ATOM 1412 C CA . GLY D 2 63 ? 5.558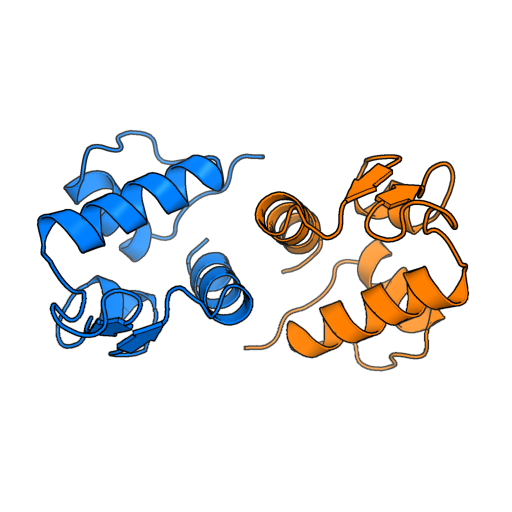 -3.436 -2.004 1.00 18.49 87 GLY C CA 1
ATOM 1413 C C . GLY D 2 63 ? 6.830 -2.612 -2.075 1.00 16.98 87 GLY C C 1
ATOM 1414 O O . GLY D 2 63 ? 6.826 -1.455 -1.764 1.00 18.60 87 GLY C O 1
ATOM 1415 N N . VAL D 2 64 ? 7.941 -3.225 -2.459 1.00 16.96 88 VAL C N 1
ATOM 1416 C CA . VAL D 2 64 ? 9.225 -2.499 -2.534 1.00 17.09 88 VAL C CA 1
ATOM 1417 C C . VAL D 2 64 ? 9.992 -3.137 -3.696 1.00 17.13 88 VAL C C 1
ATOM 1418 O O . VAL D 2 64 ? 9.860 -4.313 -3.939 1.00 17.43 88 VAL C O 1
ATOM 1422 N N . PRO D 2 65 ? 10.754 -2.341 -4.443 1.00 18.16 89 PRO C N 1
ATOM 1423 C CA . PRO D 2 65 ? 11.500 -2.843 -5.572 1.00 16.91 89 PRO C CA 1
ATOM 1424 C C . PRO D 2 65 ? 12.931 -3.256 -5.209 1.00 17.77 89 PRO C C 1
ATOM 1425 O O . PRO D 2 65 ? 13.693 -3.604 -6.137 1.00 15.84 89 PRO C O 1
ATOM 1429 N N . SER D 2 66 ? 13.310 -3.151 -3.916 1.00 15.44 90 SER C N 1
ATOM 1430 C CA . SER D 2 66 ? 14.521 -3.731 -3.414 1.00 16.53 90 SER C CA 1
ATOM 1431 C C . SER D 2 66 ? 14.455 -3.961 -1.907 1.00 17.89 90 SER C C 1
ATOM 1432 O O . SER D 2 66 ? 13.620 -3.347 -1.193 1.00 17.23 90 SER C O 1
ATOM 1435 N N . PHE D 2 67 ? 15.321 -4.849 -1.422 1.00 18.04 91 PHE C N 1
ATOM 1436 C CA . PHE D 2 67 ? 15.541 -4.996 0.051 1.00 19.67 91 PHE C CA 1
ATOM 1437 C C . PHE D 2 67 ? 16.829 -5.771 0.244 1.00 19.98 91 PHE C C 1
ATOM 1438 O O . PHE D 2 67 ? 17.412 -6.250 -0.739 1.00 20.96 91 PHE C O 1
ATOM 1446 N N . SER D 2 68 ? 17.295 -5.863 1.494 1.00 19.63 92 SER C N 1
ATOM 1447 C CA . SER D 2 68 ? 18.520 -6.591 1.769 1.00 19.81 92 SER C CA 1
ATOM 1448 C C . SER D 2 68 ? 18.176 -7.682 2.724 1.00 20.01 92 SER C C 1
ATOM 1449 O O . SER D 2 68 ? 17.354 -7.457 3.626 1.00 20.57 92 SER C O 1
ATOM 1452 N N . VAL D 2 69 ? 18.798 -8.857 2.553 1.00 20.45 93 VAL C N 1
ATOM 1453 C CA . VAL D 2 69 ? 18.470 -10.043 3.399 1.00 20.87 93 VAL C CA 1
ATOM 1454 C C . VAL D 2 69 ? 18.950 -9.805 4.860 1.00 19.89 93 VAL C C 1
ATOM 1455 O O . VAL D 2 69 ? 18.560 -10.517 5.783 1.00 19.39 93 VAL C O 1
ATOM 1459 N N . LYS D 2 70 ? 19.781 -8.779 5.049 1.00 20.09 94 LYS C N 1
ATOM 1460 C CA . LYS D 2 70 ? 20.215 -8.393 6.381 1.00 20.47 94 LYS C CA 1
ATOM 1461 C C . LYS D 2 70 ? 19.113 -7.723 7.189 1.00 20.93 94 LYS C C 1
ATOM 1462 O O . LYS D 2 70 ? 19.244 -7.663 8.398 1.00 22.58 94 LYS C O 1
ATOM 1468 N N . GLU D 2 71 ? 18.048 -7.238 6.541 1.00 20.36 95 GLU C N 1
ATOM 1469 C CA . GLU D 2 71 ? 17.014 -6.468 7.197 1.00 20.65 95 GLU C CA 1
ATOM 1470 C C . GLU D 2 71 ? 15.963 -7.453 7.649 1.00 19.89 95 GLU C C 1
ATOM 1471 O O . GLU D 2 71 ? 14.823 -7.506 7.093 1.00 19.75 95 GLU C O 1
ATOM 1477 N N . HIS D 2 72 ? 16.328 -8.242 8.642 1.00 17.57 96 HIS C N 1
ATOM 1478 C CA . HIS D 2 72 ? 15.438 -9.287 9.144 1.00 17.57 96 HIS C CA 1
ATOM 1479 C C . HIS D 2 72 ? 14.086 -8.709 9.551 1.00 16.16 96 HIS C C 1
ATOM 1480 O O . HIS D 2 72 ? 13.032 -9.216 9.129 1.00 15.38 96 HIS C O 1
ATOM 1487 N N . ARG D 2 73 ? 14.110 -7.650 10.366 1.00 16.41 97 ARG C N 1
ATOM 1488 C CA . ARG D 2 73 ? 12.860 -6.995 10.837 1.00 17.26 97 ARG C CA 1
ATOM 1489 C C . ARG D 2 73 ? 11.907 -6.596 9.715 1.00 17.76 97 ARG C C 1
ATOM 1490 O O . ARG D 2 73 ? 10.734 -6.968 9.724 1.00 15.53 97 ARG C O 1
ATOM 1498 N N . LYS D 2 74 ? 12.421 -5.833 8.745 1.00 18.24 98 LYS C N 1
ATOM 1499 C CA . LYS D 2 74 ? 11.616 -5.455 7.582 1.00 18.88 98 LYS C CA 1
ATOM 1500 C C . LYS D 2 74 ? 11.061 -6.664 6.810 1.00 16.69 98 LYS C C 1
ATOM 1501 O O . LYS D 2 74 ? 9.937 -6.638 6.293 1.00 18.00 98 LYS C O 1
ATOM 1507 N N . ILE D 2 75 ? 11.836 -7.737 6.718 1.00 17.53 99 ILE C N 1
ATOM 1508 C CA . ILE D 2 75 ? 11.397 -8.934 5.967 1.00 17.80 99 ILE C CA 1
ATOM 1509 C C . ILE D 2 75 ? 10.296 -9.670 6.730 1.00 18.69 99 ILE C C 1
ATOM 1510 O O . ILE D 2 75 ? 9.295 -10.050 6.152 1.00 20.01 99 ILE C O 1
ATOM 1515 N N . TYR D 2 76 ? 10.443 -9.795 8.051 1.00 19.44 100 TYR C N 1
ATOM 1516 C CA . TYR D 2 76 ? 9.359 -10.329 8.858 1.00 18.78 100 TYR C CA 1
ATOM 1517 C C . TYR D 2 76 ? 8.074 -9.527 8.821 1.00 19.22 100 TYR C C 1
ATOM 1518 O O . TYR D 2 76 ? 6.961 -10.125 8.718 1.00 18.67 100 TYR C O 1
ATOM 1527 N N . THR D 2 77 ? 8.200 -8.203 8.916 1.00 19.19 101 THR C N 1
ATOM 1528 C CA . THR D 2 77 ? 7.011 -7.361 8.844 1.00 19.41 101 THR C CA 1
ATOM 1529 C C . THR D 2 77 ? 6.368 -7.524 7.437 1.00 19.38 101 THR C C 1
ATOM 1530 O O . THR D 2 77 ? 5.138 -7.672 7.321 1.00 18.45 101 THR C O 1
ATOM 1534 N N . MET D 2 78 ? 7.182 -7.521 6.379 1.00 18.67 102 MET C N 1
ATOM 1535 C CA . MET D 2 78 ? 6.638 -7.695 5.016 1.00 19.11 102 MET C CA 1
ATOM 1536 C C . MET D 2 78 ? 6.013 -9.041 4.778 1.00 21.28 102 MET C C 1
ATOM 1537 O O . MET D 2 78 ? 5.009 -9.126 4.042 1.00 22.26 102 MET C O 1
ATOM 1542 N N . ILE D 2 79 ? 6.548 -10.106 5.390 1.00 21.78 103 ILE C N 1
ATOM 1543 C CA . ILE D 2 79 ? 5.833 -11.400 5.312 1.00 22.69 103 ILE C CA 1
ATOM 1544 C C . ILE D 2 79 ? 4.519 -11.425 6.144 1.00 23.80 103 ILE C C 1
ATOM 1545 O O . ILE D 2 79 ? 3.515 -12.013 5.717 1.00 22.97 103 ILE C O 1
ATOM 1550 N N . TYR D 2 80 ? 4.541 -10.790 7.317 1.00 25.21 104 TYR C N 1
ATOM 1551 C CA . TYR D 2 80 ? 3.396 -10.823 8.209 1.00 25.86 104 TYR C CA 1
ATOM 1552 C C . TYR D 2 80 ? 2.175 -10.135 7.557 1.00 25.63 104 TYR C C 1
ATOM 1553 O O . TYR D 2 80 ? 1.068 -10.626 7.629 1.00 24.15 104 TYR C O 1
ATOM 1562 N N . ARG D 2 81 ? 2.397 -8.990 6.932 1.00 25.27 105 ARG C N 1
ATOM 1563 C CA . ARG D 2 81 ? 1.368 -8.360 6.072 1.00 26.17 105 ARG C CA 1
ATOM 1564 C C . ARG D 2 81 ? 0.686 -9.314 5.058 1.00 25.67 105 ARG C C 1
ATOM 1565 O O . ARG D 2 81 ? -0.463 -9.090 4.650 1.00 25.22 105 ARG C O 1
ATOM 1573 N N . ASN D 2 82 ? 1.362 -10.402 4.695 1.00 25.06 106 ASN C N 1
ATOM 1574 C CA . ASN D 2 82 ? 0.894 -11.330 3.650 1.00 25.19 106 ASN C CA 1
ATOM 1575 C C . ASN D 2 82 ? 0.435 -12.706 4.141 1.00 25.80 106 ASN C C 1
ATOM 1576 O O . ASN D 2 82 ? 0.350 -13.673 3.364 1.00 23.58 106 ASN C O 1
ATOM 1581 N N . LEU D 2 83 ? 0.148 -12.787 5.447 1.00 26.71 107 LEU C N 1
ATOM 1582 C CA . LEU D 2 83 ? -0.185 -14.038 6.113 1.00 27.53 107 LEU C CA 1
ATOM 1583 C C . LEU D 2 83 ? -1.381 -13.812 6.997 1.00 29.47 107 LEU C C 1
ATOM 1584 O O . LEU D 2 83 ? -1.584 -12.710 7.493 1.00 30.96 107 LEU C O 1
ATOM 1589 N N . VAL D 2 84 ? -2.153 -14.864 7.239 1.00 29.99 108 VAL C N 1
ATOM 1590 C CA . VAL D 2 84 ? -2.930 -14.866 8.462 1.00 31.00 108 VAL C CA 1
ATOM 1591 C C . VAL D 2 84 ? -2.436 -16.021 9.356 1.00 31.03 108 VAL C C 1
ATOM 1592 O O . VAL D 2 84 ? -1.961 -17.064 8.854 1.00 29.26 108 VAL C O 1
#

Foldseek 3Di:
DKDFFAPLLQVQLVVQPDDDRIDDPVSSVVSVVVSCVVVVQADPVQRQKGQQPPHSVCVQLVHRIDGVVCVPSVVVSRVSRD/DKKFFADLLVVQLCVQPDDDRIDDPVSSVVSVVVSQVVVVQADPVQGQKGQQPPHSVCVQQVHRIDGVVPVVSVVVSRVVGID

Sequence (165 aa):
TLVRPKPLLLKLLKSVGAQKDTYTMKEVLFYLGQYIMTKRLYDEKQQHIVYCSNDLLGDLFGVPSFSVKEHRKIYTMIYRNLTLVRPKPLLLKLLKSVGAQKDTYTMKEVLFYLGQYIMTKRLYDEKQQHIVYCSSNDLLGDLFGVPSFSVKEHRKIYTMIYRNLV

Solvent-accessible surface area: 10008 Å² total

B-factor: mean 21.84, std 6.11, range [8.94, 51.05]